Pr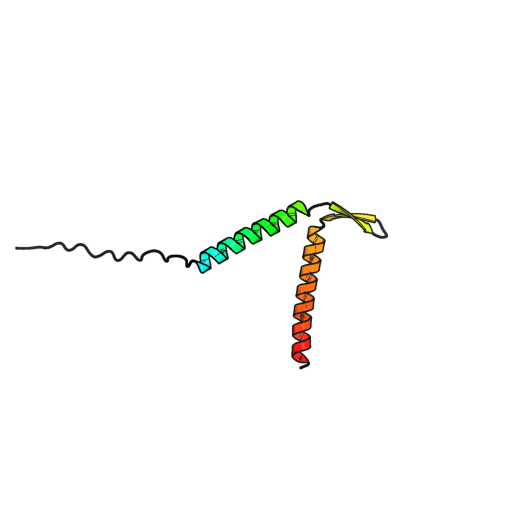otein AF-A0A538LTB0-F1 (afdb_monomer_lite)

Foldseek 3Di:
DDDDPDDDDPPPPDPDDDDPVNVVVVVVVVVVVVVLVVVQVVQQFQDWDDDPVDTGTGGPNVVVVVVVVVVVVCVVVVVVVVVVVD

pLDDT: mean 73.28, std 12.67, range [46.12, 95.56]

Secondary structure (DSSP, 8-state):
-------------PPP---HHHHHHHHHHHHHHHHHHHHHHHT--EEEEEETTEEEEEEHHHHHHHHHHHHHHHHHHHHHHHTTT-

Sequence (86 aa):
MSASSQIPDQTQPKPPRRTRREQTRVLVMVILAILITLFAVLNVKQVKVNWIVGSGHAPLIIVIVVSLLVGVVLGHFAERRVGKRR

Radius of gyration: 28.31 Å; chains: 1; bounding box: 99×36×41 Å

Structure (mmCIF, N/CA/C/O backbone):
data_AF-A0A538LTB0-F1
#
_entry.id   AF-A0A538LTB0-F1
#
loop_
_atom_site.group_PDB
_atom_site.id
_atom_site.type_symbol
_atom_site.label_atom_id
_atom_site.label_alt_id
_atom_site.label_comp_id
_atom_site.label_asym_id
_atom_site.label_entity_id
_atom_site.label_seq_id
_atom_site.pdbx_PDB_ins_code
_atom_site.Cartn_x
_atom_site.Cartn_y
_atom_sit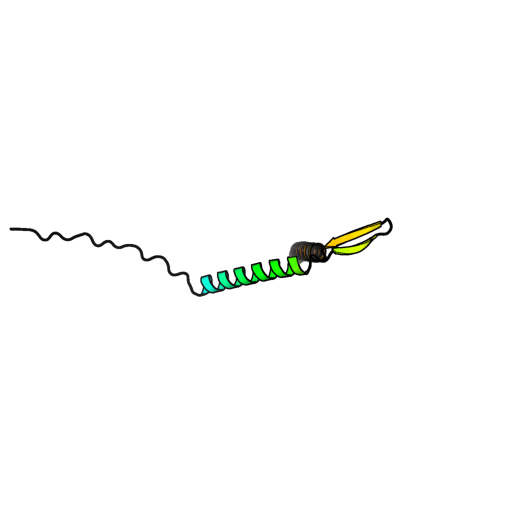e.Cartn_z
_atom_site.occupancy
_atom_site.B_iso_or_equiv
_atom_site.auth_seq_id
_atom_site.auth_comp_id
_atom_site.auth_asym_id
_atom_site.auth_atom_id
_atom_site.pdbx_PDB_model_num
ATOM 1 N N . MET A 1 1 ? -73.947 9.337 14.337 1.00 46.12 1 MET A N 1
ATOM 2 C CA . MET A 1 1 ? -73.364 8.341 13.412 1.00 46.12 1 MET A CA 1
ATOM 3 C C . MET A 1 1 ? -72.123 8.990 12.818 1.00 46.12 1 MET A C 1
ATOM 5 O O . MET A 1 1 ? -72.259 10.057 12.246 1.00 46.12 1 MET A O 1
ATOM 9 N N . SER A 1 2 ? -70.939 8.639 13.330 1.00 51.47 2 SER A N 1
ATOM 10 C CA . SER A 1 2 ? -69.980 7.709 12.689 1.00 51.47 2 SER A CA 1
ATOM 11 C C . SER A 1 2 ? -69.250 8.417 11.532 1.00 51.47 2 SER A C 1
ATOM 13 O O . SER A 1 2 ? -69.907 8.930 10.647 1.00 51.47 2 SER A O 1
ATOM 15 N N . ALA A 1 3 ? -67.929 8.506 11.439 1.00 53.62 3 ALA A N 1
ATOM 16 C CA . ALA A 1 3 ? -66.889 7.681 12.017 1.00 53.62 3 ALA A CA 1
ATOM 17 C C . ALA A 1 3 ? -65.561 8.455 12.025 1.00 53.62 3 ALA A C 1
ATOM 19 O O . ALA A 1 3 ? -65.242 9.187 11.090 1.00 53.62 3 ALA A O 1
ATOM 20 N N . SER A 1 4 ? -64.782 8.241 13.081 1.00 58.41 4 SER A N 1
ATOM 21 C CA . SER A 1 4 ? -63.376 8.610 13.172 1.00 58.41 4 SER A CA 1
ATOM 22 C C . SER A 1 4 ? -62.564 7.767 12.188 1.00 58.41 4 SER A C 1
ATOM 24 O O . SER A 1 4 ? -62.360 6.576 12.412 1.00 58.41 4 SER A O 1
ATOM 26 N N . SER A 1 5 ? -62.077 8.366 11.106 1.00 56.53 5 SER A N 1
ATOM 27 C CA . SER A 1 5 ? -61.072 7.749 10.238 1.00 56.53 5 SER A CA 1
ATOM 28 C C . SER A 1 5 ? -59.686 7.954 10.854 1.00 56.53 5 SER A C 1
ATOM 30 O O . SER A 1 5 ? -58.999 8.934 10.571 1.00 56.53 5 SER A O 1
ATOM 32 N N . GLN A 1 6 ? -59.305 7.036 11.746 1.00 61.47 6 GLN A N 1
ATOM 33 C CA . GLN A 1 6 ? -57.926 6.882 12.206 1.00 61.47 6 GLN A CA 1
ATOM 34 C C . GLN A 1 6 ? -57.068 6.395 11.032 1.00 61.47 6 GLN A C 1
ATOM 36 O O . GLN A 1 6 ? -57.279 5.304 10.505 1.00 61.47 6 GLN A O 1
ATOM 41 N N . ILE A 1 7 ? -56.118 7.225 10.606 1.00 68.19 7 ILE A N 1
ATOM 42 C CA . ILE A 1 7 ? -55.082 6.861 9.634 1.00 68.19 7 ILE A CA 1
ATOM 43 C C . ILE A 1 7 ? -54.010 6.053 10.391 1.00 68.19 7 ILE A C 1
ATOM 45 O O . ILE A 1 7 ? -53.635 6.475 11.488 1.00 68.19 7 ILE A O 1
ATOM 49 N N . PRO A 1 8 ? -53.519 4.912 9.865 1.00 59.91 8 PRO A N 1
ATOM 50 C CA . PRO A 1 8 ? -52.577 4.061 10.583 1.00 59.91 8 PRO A CA 1
ATOM 51 C C . PRO A 1 8 ? -51.251 4.783 10.826 1.00 59.91 8 PRO A C 1
ATOM 53 O O . PRO A 1 8 ? -50.674 5.369 9.907 1.00 59.91 8 PRO A O 1
ATOM 56 N N . ASP A 1 9 ? -50.777 4.693 12.065 1.00 63.28 9 ASP A N 1
ATOM 57 C CA . ASP A 1 9 ? -49.466 5.136 12.525 1.00 63.28 9 ASP A CA 1
ATOM 58 C C . ASP A 1 9 ? -48.364 4.465 11.688 1.00 63.28 9 ASP A C 1
ATOM 60 O O . ASP A 1 9 ? -48.013 3.296 11.884 1.00 63.28 9 ASP A O 1
ATOM 64 N N . GLN A 1 10 ? -47.853 5.191 10.689 1.00 62.97 10 GLN A N 1
ATOM 65 C CA . GLN A 1 10 ? -46.673 4.786 9.938 1.00 62.97 10 GLN A CA 1
ATOM 66 C C . GLN A 1 10 ? -45.457 4.901 10.856 1.00 62.97 10 GLN A C 1
ATOM 68 O O . GLN A 1 10 ? -44.733 5.897 10.856 1.00 62.97 10 GLN A O 1
ATOM 73 N N . THR A 1 11 ? -45.206 3.835 11.605 1.00 63.56 11 THR A N 1
ATOM 74 C CA . THR A 1 11 ? -43.948 3.578 12.302 1.00 63.56 11 THR A CA 1
ATOM 75 C C . THR A 1 11 ? -42.849 3.315 11.273 1.00 63.56 11 THR A C 1
ATOM 77 O O . THR A 1 11 ? -42.382 2.197 11.075 1.00 63.56 11 THR A O 1
ATOM 80 N N . GLN A 1 12 ? -42.431 4.365 10.563 1.00 66.12 12 GLN A N 1
ATOM 81 C CA . GLN A 1 12 ? -41.270 4.287 9.689 1.00 66.12 12 GLN A CA 1
ATOM 82 C C . GLN A 1 12 ? -40.013 4.065 10.546 1.00 66.12 12 GLN A C 1
ATOM 84 O O . GLN A 1 12 ? -39.720 4.881 11.429 1.00 66.12 12 GLN A O 1
ATOM 89 N N . PRO A 1 13 ? -39.244 2.983 10.316 1.00 64.69 13 PRO A N 1
ATOM 90 C CA . PRO A 1 13 ? -38.026 2.734 11.067 1.00 64.69 13 PRO A CA 1
ATOM 91 C C . PRO A 1 13 ? -36.991 3.806 10.712 1.00 64.69 13 PRO A C 1
ATOM 93 O O . PRO A 1 13 ? -36.540 3.932 9.574 1.00 64.69 13 PRO A O 1
ATOM 96 N N . LYS A 1 14 ? -36.624 4.612 11.710 1.00 70.06 14 LYS A N 1
ATOM 97 C CA . LYS A 1 14 ? -35.620 5.672 11.578 1.00 70.06 14 LYS A CA 1
ATOM 98 C C . LYS A 1 14 ? -34.278 5.039 11.173 1.00 70.06 14 LYS A C 1
ATOM 100 O O . LYS A 1 14 ? -33.863 4.080 11.828 1.00 70.06 14 LYS A O 1
ATOM 105 N N . PRO A 1 15 ? -33.581 5.547 10.138 1.00 70.56 15 PRO A N 1
ATOM 106 C CA . PRO A 1 15 ? -32.356 4.923 9.658 1.00 70.56 15 PRO A CA 1
ATOM 107 C C . PRO A 1 15 ? -31.308 4.861 10.779 1.00 70.56 15 PRO A C 1
ATOM 109 O O . PRO A 1 15 ? -31.175 5.822 11.552 1.00 70.56 15 PRO A O 1
ATOM 112 N N . PRO A 1 16 ? -30.567 3.744 10.891 1.00 72.00 16 PRO A N 1
ATOM 113 C CA . PRO A 1 16 ? -29.610 3.548 11.965 1.00 72.00 16 PRO A CA 1
ATOM 114 C C . PRO A 1 16 ? -28.540 4.640 11.906 1.00 72.00 16 PRO A C 1
ATOM 116 O O . PRO A 1 16 ? -27.863 4.840 10.895 1.00 72.00 16 PRO A O 1
ATOM 119 N N . ARG A 1 17 ? -28.386 5.376 13.009 1.00 75.50 17 ARG A N 1
ATOM 120 C CA . ARG A 1 17 ? -27.312 6.359 13.155 1.00 75.50 17 ARG A CA 1
ATOM 121 C C . ARG A 1 17 ? -25.992 5.601 13.268 1.00 75.50 17 ARG A C 1
ATOM 123 O O . ARG A 1 17 ? -25.762 4.946 14.282 1.00 75.50 17 ARG A O 1
ATOM 130 N N . ARG A 1 18 ? -25.125 5.711 12.253 1.00 74.06 18 ARG A N 1
ATOM 131 C CA . ARG A 1 18 ? -23.741 5.213 12.337 1.00 74.06 18 ARG A CA 1
ATOM 132 C C . ARG A 1 18 ? -23.100 5.740 13.612 1.00 74.06 18 ARG A C 1
ATOM 134 O O . ARG A 1 18 ? -23.154 6.940 13.895 1.00 74.06 18 ARG A O 1
ATOM 141 N N . THR A 1 19 ? -22.517 4.842 14.393 1.00 80.56 19 THR A N 1
ATOM 142 C CA . THR A 1 19 ? -21.919 5.224 15.673 1.00 80.56 19 THR A CA 1
ATOM 143 C C . THR A 1 19 ? -20.683 6.089 15.414 1.00 80.56 19 THR A C 1
ATOM 145 O O . THR A 1 19 ? -20.003 5.922 14.398 1.00 80.56 19 THR A O 1
ATOM 148 N N . ARG A 1 20 ? -20.333 7.007 16.331 1.00 83.25 20 ARG A N 1
ATOM 149 C CA . ARG A 1 20 ? -19.105 7.823 16.194 1.00 83.25 20 ARG A CA 1
ATOM 150 C C . ARG A 1 20 ? -17.871 6.958 15.906 1.00 83.25 20 ARG A C 1
ATOM 152 O O . ARG A 1 20 ? -17.032 7.352 15.109 1.00 83.25 20 ARG A O 1
ATOM 159 N N . ARG A 1 21 ? -17.799 5.756 16.493 1.00 81.44 21 ARG A N 1
ATOM 160 C CA . ARG A 1 21 ? -16.705 4.792 16.287 1.00 81.44 21 ARG A CA 1
ATOM 161 C C . ARG A 1 21 ? -16.613 4.294 14.843 1.00 81.44 21 ARG A C 1
ATOM 163 O O . ARG A 1 21 ? -15.510 4.168 14.319 1.00 81.44 21 ARG A O 1
ATOM 170 N N . GLU A 1 22 ? -17.746 4.034 14.195 1.00 84.44 22 GLU A N 1
ATOM 171 C CA . GLU A 1 22 ? -17.781 3.640 12.781 1.00 84.44 22 GLU A CA 1
ATOM 172 C C . GLU A 1 22 ? -17.344 4.789 11.875 1.00 84.44 22 GLU A C 1
ATOM 174 O O . GLU A 1 22 ? -16.549 4.578 10.964 1.00 84.44 22 GLU A O 1
ATOM 179 N N . GLN A 1 23 ? -17.798 6.012 12.158 1.00 87.12 23 GLN A N 1
ATOM 180 C CA . GLN A 1 23 ? -17.384 7.198 11.406 1.00 87.12 23 GLN A CA 1
ATOM 181 C C . GLN A 1 23 ? -15.877 7.447 11.532 1.00 87.12 23 GLN A C 1
ATOM 183 O O . GLN A 1 23 ? -15.211 7.673 10.524 1.00 87.12 23 GLN A O 1
ATOM 188 N N . THR A 1 24 ? -15.317 7.325 12.741 1.00 89.75 24 THR A N 1
ATOM 189 C CA . THR A 1 24 ? -13.868 7.428 12.960 1.00 89.75 24 THR A CA 1
ATOM 190 C C . THR A 1 24 ? -13.112 6.333 12.211 1.00 89.75 24 THR A C 1
ATOM 192 O O . THR A 1 24 ? -12.116 6.624 11.558 1.00 89.75 24 THR A O 1
ATOM 195 N N . ARG A 1 25 ? -13.588 5.082 12.247 1.00 89.56 25 ARG A N 1
ATOM 196 C CA . ARG A 1 25 ? -12.947 3.968 11.531 1.00 89.56 25 ARG A CA 1
ATOM 197 C C . ARG A 1 25 ? -12.925 4.201 10.020 1.00 89.56 25 ARG A C 1
ATOM 199 O O . ARG A 1 25 ? -11.892 3.987 9.393 1.00 89.56 25 ARG A O 1
ATOM 206 N N . VAL A 1 26 ? -14.042 4.650 9.448 1.00 92.25 26 VAL A N 1
ATOM 207 C CA . VAL A 1 26 ? -14.133 4.974 8.017 1.00 92.25 26 VAL A CA 1
ATOM 208 C C . VAL A 1 26 ? -13.187 6.118 7.665 1.00 92.25 26 VAL A C 1
ATOM 210 O O . VAL A 1 26 ? -12.437 6.003 6.702 1.00 92.25 26 VAL A O 1
ATOM 213 N N . LEU A 1 27 ? -13.154 7.183 8.470 1.00 93.19 27 LEU A N 1
ATOM 214 C CA . LEU A 1 27 ? -12.249 8.310 8.253 1.00 93.19 27 LEU A CA 1
ATOM 215 C C . LEU A 1 27 ? -10.776 7.874 8.262 1.00 93.19 27 LEU A C 1
ATOM 217 O O . LEU A 1 27 ? -10.025 8.234 7.360 1.00 93.19 27 LEU A O 1
ATOM 221 N N . VAL A 1 28 ? -10.376 7.053 9.238 1.00 92.69 28 VAL A N 1
ATOM 222 C CA . VAL A 1 28 ? -9.010 6.514 9.329 1.00 92.69 28 VAL A CA 1
ATOM 223 C C . VAL A 1 28 ? -8.657 5.684 8.093 1.00 92.69 28 VAL A C 1
ATOM 225 O O . VAL A 1 28 ? -7.578 5.861 7.534 1.00 92.69 28 VAL A O 1
ATOM 228 N N . MET A 1 29 ? -9.563 4.818 7.630 1.00 91.50 29 MET A N 1
ATOM 229 C CA . MET A 1 29 ? -9.350 4.001 6.428 1.00 91.50 29 MET A CA 1
ATOM 230 C C . MET A 1 29 ? -9.181 4.857 5.168 1.00 91.50 29 MET A C 1
ATOM 232 O O . MET A 1 29 ? -8.300 4.585 4.357 1.00 91.50 29 MET A O 1
ATOM 236 N N . VAL A 1 30 ? -9.992 5.908 5.016 1.00 95.56 30 VAL A N 1
ATOM 237 C CA . VAL A 1 30 ? -9.902 6.833 3.876 1.00 95.56 30 VAL A CA 1
ATOM 238 C C . VAL A 1 30 ? -8.569 7.577 3.884 1.00 95.56 30 VAL A C 1
ATOM 240 O O . VAL A 1 30 ? -7.886 7.614 2.862 1.00 95.56 30 VAL A O 1
ATOM 243 N N . ILE A 1 31 ? -8.157 8.114 5.036 1.00 90.88 31 ILE A N 1
ATOM 244 C CA . ILE A 1 31 ? -6.858 8.786 5.182 1.00 90.88 31 ILE A CA 1
ATOM 245 C C . ILE A 1 31 ? -5.722 7.818 4.836 1.00 90.88 31 ILE A C 1
ATOM 247 O O . ILE A 1 31 ? -4.837 8.161 4.056 1.00 90.88 31 ILE A O 1
ATOM 251 N N . LEU A 1 32 ? -5.769 6.591 5.358 1.00 84.94 32 LEU A N 1
ATOM 252 C CA . LEU A 1 32 ? -4.755 5.575 5.092 1.00 84.94 32 LEU A CA 1
ATOM 253 C C . LEU A 1 32 ? -4.661 5.231 3.598 1.00 84.94 32 LEU A C 1
ATOM 255 O O . LEU A 1 32 ? -3.560 5.161 3.058 1.00 84.94 32 LEU A O 1
ATOM 259 N N . ALA A 1 33 ? -5.795 5.067 2.914 1.00 86.94 33 ALA A N 1
ATOM 260 C CA . ALA A 1 33 ? -5.826 4.784 1.481 1.00 86.94 33 ALA A CA 1
ATOM 261 C C . ALA A 1 33 ? -5.200 5.920 0.651 1.00 86.94 33 ALA A C 1
ATOM 263 O O . ALA A 1 33 ? -4.425 5.657 -0.274 1.00 86.94 33 ALA A O 1
ATOM 264 N N . ILE A 1 34 ? -5.482 7.178 1.009 1.00 86.50 34 ILE A N 1
ATOM 265 C CA . ILE A 1 34 ? -4.876 8.355 0.369 1.00 86.50 34 ILE A CA 1
ATOM 266 C C . ILE A 1 34 ? -3.361 8.351 0.588 1.00 86.50 34 ILE A C 1
ATOM 268 O O . ILE A 1 34 ? -2.609 8.514 -0.370 1.00 86.50 34 ILE A O 1
ATOM 272 N N . LEU A 1 35 ? -2.905 8.112 1.822 1.00 79.88 35 LEU A N 1
ATOM 273 C CA . LEU A 1 35 ? -1.480 8.065 2.154 1.00 79.88 35 LEU A CA 1
ATOM 274 C C . LEU A 1 35 ? -0.747 6.961 1.388 1.00 79.88 35 LEU A C 1
ATOM 276 O O . LEU A 1 35 ? 0.315 7.223 0.832 1.00 79.88 35 LEU A O 1
ATOM 280 N N . ILE A 1 36 ? -1.320 5.757 1.308 1.00 79.50 36 ILE A N 1
ATOM 281 C CA . ILE A 1 36 ? -0.753 4.641 0.537 1.00 79.50 36 ILE A CA 1
ATOM 282 C C . ILE A 1 36 ? -0.651 5.012 -0.943 1.00 79.50 36 ILE A C 1
ATOM 284 O O . ILE A 1 36 ? 0.395 4.807 -1.555 1.00 79.50 36 ILE A O 1
ATOM 288 N N . THR A 1 37 ? -1.710 5.591 -1.512 1.00 80.56 37 THR A N 1
ATOM 289 C CA . THR A 1 37 ? -1.737 6.001 -2.924 1.00 80.56 37 THR A CA 1
ATOM 290 C C . THR A 1 37 ? -0.684 7.070 -3.210 1.00 80.56 37 THR A C 1
ATOM 292 O O . THR A 1 37 ? 0.079 6.954 -4.167 1.00 80.56 37 THR A O 1
ATOM 295 N N . LEU A 1 38 ? -0.596 8.089 -2.354 1.00 74.12 38 LEU A N 1
ATOM 296 C CA . LEU A 1 38 ? 0.368 9.174 -2.497 1.00 74.12 38 LEU A CA 1
ATOM 297 C C . LEU A 1 38 ? 1.802 8.660 -2.336 1.00 74.12 38 LEU A C 1
ATOM 299 O O . LEU A 1 38 ? 2.667 8.976 -3.149 1.00 74.12 38 LEU A O 1
ATOM 303 N N . PHE A 1 39 ? 2.045 7.816 -1.333 1.00 70.94 39 PHE A N 1
ATOM 304 C CA . PHE A 1 39 ? 3.332 7.165 -1.122 1.00 70.94 39 PHE A CA 1
ATOM 305 C C . PHE A 1 39 ? 3.728 6.320 -2.331 1.00 70.94 39 PHE A C 1
ATOM 307 O O . PHE A 1 39 ? 4.874 6.402 -2.767 1.00 70.94 39 PHE A O 1
ATOM 314 N N . ALA A 1 40 ? 2.791 5.566 -2.910 1.00 72.94 40 ALA A N 1
ATOM 315 C CA . ALA A 1 40 ? 3.044 4.796 -4.114 1.00 72.94 40 ALA A CA 1
ATOM 316 C C . ALA A 1 40 ? 3.483 5.710 -5.258 1.00 72.94 40 ALA A C 1
ATOM 318 O O . ALA A 1 40 ? 4.605 5.550 -5.725 1.00 72.94 40 ALA A O 1
ATOM 319 N N . VAL A 1 41 ? 2.668 6.706 -5.631 1.00 73.62 41 VAL A N 1
ATOM 320 C CA . VAL A 1 41 ? 2.939 7.638 -6.744 1.00 73.62 41 VAL A CA 1
ATOM 321 C C . VAL A 1 41 ? 4.259 8.390 -6.557 1.00 73.62 41 VAL A C 1
ATOM 323 O O . VAL A 1 41 ? 5.085 8.417 -7.468 1.00 73.62 41 VAL A O 1
ATOM 326 N N . LEU A 1 42 ? 4.503 8.956 -5.371 1.00 64.75 42 LEU A N 1
ATOM 327 C CA . LEU A 1 42 ? 5.725 9.716 -5.079 1.00 64.75 42 LEU A CA 1
ATOM 328 C C . LEU A 1 42 ? 6.989 8.843 -5.088 1.00 64.75 42 LEU A C 1
ATOM 330 O O . LEU A 1 42 ? 8.081 9.342 -5.373 1.00 64.75 42 LEU A O 1
ATOM 334 N N . ASN A 1 43 ? 6.843 7.544 -4.812 1.00 68.56 43 ASN A N 1
ATOM 335 C CA . ASN A 1 43 ? 7.921 6.558 -4.839 1.00 68.56 43 ASN A CA 1
ATOM 336 C C . ASN A 1 43 ? 7.904 5.670 -6.103 1.00 68.56 43 ASN A C 1
ATOM 338 O O . ASN A 1 43 ? 8.663 4.700 -6.165 1.00 68.56 43 ASN A O 1
ATOM 342 N N . VAL A 1 44 ? 7.157 6.033 -7.162 1.00 67.50 44 VAL A N 1
ATOM 343 C CA . VAL A 1 44 ? 7.315 5.467 -8.529 1.00 67.50 44 VAL A CA 1
ATOM 344 C C . VAL A 1 44 ? 8.570 6.033 -9.220 1.00 67.50 44 VAL A C 1
ATOM 346 O O . VAL A 1 44 ? 8.678 6.111 -10.440 1.00 67.50 44 VAL A O 1
ATOM 349 N N . LYS A 1 45 ? 9.587 6.439 -8.458 1.00 62.25 45 LYS A N 1
ATOM 350 C CA . LYS A 1 45 ? 10.865 6.825 -9.052 1.00 62.25 45 LYS A CA 1
ATOM 351 C C . LYS A 1 45 ? 11.552 5.562 -9.561 1.00 62.25 45 LYS A C 1
ATOM 353 O O . LYS A 1 45 ? 11.808 4.634 -8.796 1.00 62.25 45 LYS A O 1
ATOM 358 N N . GLN A 1 46 ? 11.805 5.544 -10.865 1.00 58.00 46 GLN A N 1
ATOM 359 C CA . GLN A 1 46 ? 12.584 4.531 -11.566 1.00 58.00 46 GLN A CA 1
ATOM 360 C C . GLN A 1 46 ? 14.027 4.579 -11.044 1.00 58.00 46 GLN A C 1
ATOM 362 O O . GLN A 1 46 ? 14.796 5.462 -11.424 1.00 58.00 46 GLN A O 1
ATOM 367 N N . VAL A 1 47 ? 14.390 3.674 -10.135 1.00 58.31 47 VAL A N 1
ATOM 368 C CA . VAL A 1 47 ? 15.764 3.573 -9.628 1.00 58.31 47 VAL A CA 1
ATOM 369 C C . VAL A 1 47 ? 16.534 2.619 -10.535 1.00 58.31 47 VAL A C 1
ATOM 371 O O . VAL A 1 47 ? 16.067 1.516 -10.823 1.00 58.31 47 VAL A O 1
ATOM 374 N N . LYS A 1 48 ? 17.713 3.049 -11.001 1.00 55.66 48 LYS A N 1
ATOM 375 C CA . LYS A 1 48 ? 18.647 2.186 -11.734 1.00 55.66 48 LYS A CA 1
ATOM 376 C C . LYS A 1 48 ? 19.167 1.104 -10.797 1.00 55.66 48 LYS A C 1
ATOM 378 O O . LYS A 1 48 ? 19.867 1.404 -9.834 1.00 55.66 48 LYS A O 1
ATOM 383 N N . VAL A 1 49 ? 18.851 -0.146 -11.101 1.00 55.47 49 VAL A N 1
ATOM 384 C CA . VAL A 1 49 ? 19.432 -1.317 -10.454 1.00 55.47 49 VAL A CA 1
ATOM 385 C C . VAL A 1 49 ? 20.476 -1.891 -11.400 1.00 55.47 49 VAL A C 1
ATOM 387 O O . VAL A 1 49 ? 20.157 -2.288 -12.524 1.00 55.47 49 VAL A O 1
ATOM 390 N N . ASN A 1 50 ? 21.727 -1.908 -10.948 1.00 56.00 50 ASN A N 1
ATOM 391 C CA . ASN A 1 50 ? 22.834 -2.503 -11.685 1.00 56.00 50 ASN A CA 1
ATOM 392 C C . ASN A 1 50 ? 22.927 -3.984 -11.317 1.00 56.00 50 ASN A C 1
ATOM 394 O O . ASN A 1 50 ? 23.202 -4.331 -10.170 1.00 56.00 50 ASN A O 1
ATOM 398 N N . TRP A 1 51 ? 22.691 -4.843 -12.299 1.00 64.56 51 TRP A N 1
ATOM 399 C CA . TRP A 1 51 ? 22.888 -6.282 -12.222 1.00 64.56 51 TRP A CA 1
ATOM 400 C C . TRP A 1 51 ? 24.199 -6.646 -12.924 1.00 64.56 51 TRP A C 1
ATOM 402 O O . TRP A 1 51 ? 24.669 -5.931 -13.806 1.00 64.56 51 TRP A O 1
ATOM 412 N N . ILE A 1 52 ? 24.768 -7.798 -12.576 1.00 67.19 52 ILE A N 1
ATOM 413 C CA . ILE A 1 52 ? 26.032 -8.308 -13.139 1.00 67.19 52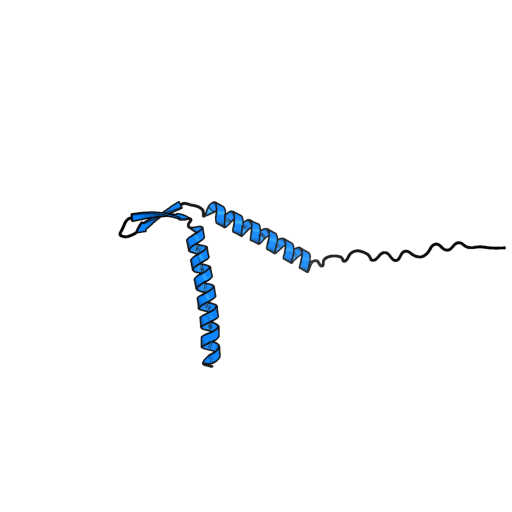 ILE A CA 1
ATOM 414 C C . ILE A 1 52 ? 26.001 -8.492 -14.673 1.00 67.19 52 ILE A C 1
ATOM 416 O O . ILE A 1 52 ? 27.056 -8.543 -15.295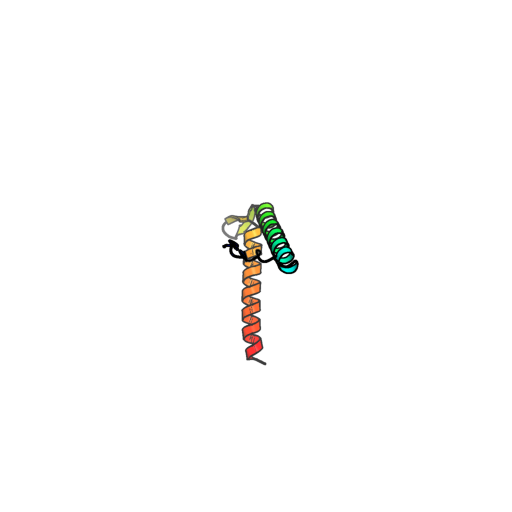 1.00 67.19 52 ILE A O 1
ATOM 420 N N . VAL A 1 53 ? 24.816 -8.527 -15.298 1.00 74.94 53 VAL A N 1
ATOM 421 C CA . VAL A 1 53 ? 24.638 -8.705 -16.756 1.00 74.94 53 VAL A CA 1
ATOM 422 C C . VAL A 1 53 ? 23.788 -7.585 -17.398 1.00 74.94 53 VAL A C 1
ATOM 424 O O . VAL A 1 53 ? 23.391 -7.688 -18.553 1.00 74.94 53 VAL A O 1
ATOM 427 N N . GLY A 1 54 ? 23.480 -6.492 -16.686 1.00 59.81 54 GLY A N 1
ATOM 428 C CA . GLY A 1 54 ? 22.687 -5.392 -17.257 1.00 59.81 54 GLY A CA 1
ATOM 429 C C . GLY A 1 54 ? 22.163 -4.385 -16.234 1.00 59.81 54 GLY A C 1
ATOM 430 O O . GLY A 1 54 ? 22.247 -4.605 -15.032 1.00 59.81 54 GLY A O 1
ATOM 431 N N . SER A 1 55 ? 21.595 -3.269 -16.698 1.00 64.44 55 SER A N 1
ATOM 432 C CA . SER A 1 55 ? 20.939 -2.286 -15.822 1.00 64.44 55 SER A CA 1
ATOM 433 C C . SER A 1 55 ? 19.444 -2.207 -16.125 1.00 64.44 55 SER A C 1
ATOM 435 O O . SER A 1 55 ? 19.036 -2.087 -17.279 1.00 64.44 55 SER A O 1
ATOM 437 N N . GLY A 1 56 ? 18.621 -2.314 -15.083 1.00 62.41 56 GLY A N 1
ATOM 438 C CA . GLY A 1 56 ? 17.161 -2.259 -15.167 1.00 62.41 56 GLY A CA 1
ATOM 439 C C . GLY A 1 56 ? 16.626 -1.123 -14.308 1.00 62.41 56 GLY A C 1
ATOM 440 O O . GLY A 1 56 ? 17.196 -0.819 -13.264 1.00 62.41 56 GLY A O 1
ATOM 441 N N . HIS A 1 57 ? 15.548 -0.475 -14.740 1.00 60.56 57 HIS A N 1
ATOM 442 C CA . HIS A 1 57 ? 14.890 0.557 -13.944 1.00 60.56 57 HIS A CA 1
ATOM 443 C C . HIS A 1 57 ? 13.673 -0.074 -13.272 1.00 60.56 57 HIS A C 1
ATOM 445 O O . HIS A 1 57 ? 12.795 -0.598 -13.960 1.00 60.56 57 HIS A O 1
ATOM 451 N N . ALA A 1 58 ? 13.662 -0.081 -11.939 1.00 62.84 58 ALA A N 1
ATOM 452 C CA . ALA A 1 58 ? 12.552 -0.605 -11.155 1.00 62.84 58 ALA A CA 1
ATOM 453 C C . ALA A 1 58 ? 12.030 0.476 -10.189 1.00 62.84 58 ALA A C 1
ATOM 455 O O . ALA A 1 58 ? 12.832 1.170 -9.555 1.00 62.84 58 ALA A O 1
ATOM 456 N N . PRO A 1 59 ? 10.703 0.634 -10.043 1.00 66.69 59 PRO A N 1
ATOM 457 C CA . PRO A 1 59 ? 10.118 1.555 -9.073 1.00 66.69 59 PRO A CA 1
ATOM 458 C C . PRO A 1 59 ? 10.428 1.142 -7.625 1.00 66.69 59 PRO A C 1
ATOM 460 O O . PRO A 1 59 ? 10.162 0.004 -7.232 1.00 66.69 59 PRO A O 1
ATOM 463 N N . LEU A 1 60 ? 10.914 2.079 -6.800 1.00 69.94 60 LEU A N 1
ATOM 464 C CA . LEU A 1 60 ? 11.273 1.836 -5.390 1.00 69.94 60 LEU A CA 1
ATOM 465 C C . LEU A 1 60 ? 10.108 1.273 -4.550 1.00 69.94 60 LEU A C 1
ATOM 467 O O . LEU A 1 60 ? 10.317 0.431 -3.676 1.00 69.94 60 LEU A O 1
ATOM 471 N N . ILE A 1 61 ? 8.872 1.691 -4.841 1.00 70.81 61 ILE A N 1
ATOM 472 C CA . ILE A 1 61 ? 7.667 1.202 -4.156 1.00 70.81 61 ILE A CA 1
ATOM 473 C C . ILE A 1 61 ? 7.491 -0.321 -4.252 1.00 70.81 61 ILE A C 1
ATOM 475 O O . ILE A 1 61 ? 7.095 -0.952 -3.273 1.00 70.81 61 ILE A O 1
ATOM 479 N N . ILE A 1 62 ? 7.828 -0.931 -5.394 1.00 69.62 62 ILE A N 1
ATOM 480 C CA . ILE A 1 62 ? 7.669 -2.378 -5.599 1.00 69.62 62 ILE A CA 1
ATOM 481 C C . ILE A 1 62 ? 8.594 -3.140 -4.645 1.00 69.62 62 ILE A C 1
ATOM 483 O O . ILE A 1 62 ? 8.175 -4.114 -4.022 1.00 69.62 62 ILE A O 1
ATOM 487 N N . VAL A 1 63 ? 9.822 -2.651 -4.455 1.00 68.94 63 VAL A N 1
ATOM 488 C CA . VAL A 1 63 ? 10.811 -3.252 -3.548 1.00 68.94 63 VAL A CA 1
ATOM 489 C C . VAL A 1 63 ? 10.330 -3.208 -2.097 1.00 68.94 63 VAL A C 1
ATOM 491 O O . VAL A 1 63 ? 10.425 -4.209 -1.384 1.00 68.94 63 VAL A O 1
ATOM 494 N N . ILE A 1 64 ? 9.775 -2.072 -1.666 1.00 79.56 64 ILE A N 1
ATOM 495 C CA . ILE A 1 64 ? 9.259 -1.898 -0.301 1.00 79.56 64 ILE A CA 1
ATOM 496 C C . ILE A 1 64 ? 8.073 -2.835 -0.048 1.00 79.56 64 ILE A C 1
ATOM 498 O O . ILE A 1 64 ? 8.050 -3.529 0.967 1.00 79.56 64 ILE A O 1
ATOM 502 N N . VAL A 1 65 ? 7.110 -2.894 -0.975 1.00 80.00 65 VAL A N 1
ATOM 503 C CA . VAL A 1 65 ? 5.920 -3.750 -0.838 1.00 80.00 65 VAL A CA 1
ATOM 504 C C . VAL A 1 65 ? 6.311 -5.225 -0.778 1.00 80.00 65 VAL A C 1
ATOM 506 O O . VAL A 1 65 ? 5.849 -5.938 0.111 1.00 80.00 65 VAL A O 1
ATOM 509 N N . VAL A 1 66 ? 7.198 -5.681 -1.668 1.00 76.56 66 VAL A N 1
ATOM 510 C CA . VAL A 1 66 ? 7.683 -7.069 -1.665 1.00 76.56 66 VAL A CA 1
ATOM 511 C C . VAL A 1 66 ? 8.423 -7.389 -0.366 1.00 76.56 66 VAL A C 1
ATOM 513 O O . VAL A 1 66 ? 8.160 -8.425 0.239 1.00 76.56 66 VAL A O 1
ATOM 516 N N . SER A 1 67 ? 9.293 -6.495 0.111 1.00 78.38 67 SER A N 1
ATOM 517 C CA . SER A 1 67 ? 10.045 -6.708 1.356 1.00 78.38 67 SER A CA 1
ATOM 518 C C . SER A 1 67 ? 9.127 -6.803 2.576 1.00 78.38 67 SER A C 1
ATOM 520 O O . SER A 1 67 ? 9.291 -7.701 3.403 1.00 78.38 67 SER A O 1
ATOM 522 N N . LEU A 1 68 ? 8.127 -5.920 2.673 1.00 87.56 68 LEU A N 1
ATOM 523 C CA . LEU A 1 68 ? 7.123 -5.971 3.737 1.00 87.56 68 LEU A CA 1
ATOM 524 C C . LEU A 1 68 ? 6.321 -7.271 3.688 1.00 87.56 68 LEU A C 1
ATOM 526 O O . LEU A 1 68 ? 6.131 -7.914 4.717 1.00 87.56 68 LEU A O 1
ATOM 530 N N . LEU A 1 69 ? 5.881 -7.680 2.497 1.00 85.50 69 LEU A N 1
ATOM 531 C CA . LEU A 1 69 ? 5.102 -8.900 2.311 1.00 85.50 69 LEU A CA 1
ATOM 532 C C . LEU A 1 69 ? 5.915 -10.136 2.718 1.00 85.50 69 LEU A C 1
ATOM 534 O O . LEU A 1 69 ? 5.419 -10.973 3.471 1.00 85.50 69 LEU A O 1
ATOM 538 N N . VAL A 1 70 ? 7.184 -10.212 2.309 1.00 86.88 70 VA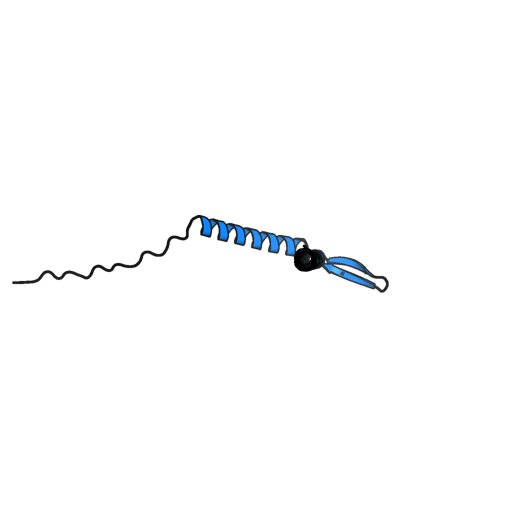L A N 1
ATOM 539 C CA . VAL A 1 70 ? 8.114 -11.266 2.742 1.00 86.88 70 VAL A CA 1
ATOM 540 C C . VAL A 1 70 ? 8.292 -11.251 4.261 1.00 86.88 70 VAL A C 1
ATOM 542 O O . VAL A 1 70 ? 8.187 -12.303 4.888 1.00 86.88 70 VAL A O 1
ATOM 545 N N . GLY A 1 71 ? 8.500 -10.081 4.869 1.00 89.50 71 GLY A N 1
ATOM 546 C CA . GLY A 1 71 ? 8.624 -9.939 6.322 1.00 89.50 71 GLY A CA 1
ATOM 547 C C . GLY A 1 71 ? 7.396 -10.453 7.079 1.00 89.50 71 GLY A C 1
ATOM 548 O O . GLY A 1 71 ? 7.540 -11.229 8.022 1.00 89.50 71 GLY A O 1
ATOM 549 N N . VAL A 1 72 ? 6.187 -10.095 6.633 1.00 91.88 72 VAL A N 1
ATOM 550 C CA . VAL A 1 72 ? 4.922 -10.566 7.227 1.00 91.88 72 VAL A CA 1
ATOM 551 C C . VAL A 1 72 ? 4.771 -12.077 7.084 1.00 91.88 72 VAL A C 1
ATOM 553 O O . VAL A 1 72 ? 4.430 -12.755 8.053 1.00 91.88 72 VAL A O 1
ATOM 556 N N . VAL A 1 73 ? 5.051 -12.624 5.898 1.00 92.06 73 VAL A N 1
ATOM 557 C CA . VAL A 1 73 ? 4.983 -14.070 5.655 1.00 92.06 73 VAL A CA 1
ATOM 558 C C . VAL A 1 73 ? 5.966 -14.799 6.569 1.00 92.06 73 VAL A C 1
ATOM 560 O O . VAL A 1 73 ? 5.565 -15.708 7.294 1.00 92.06 73 VAL A O 1
ATOM 563 N N . LEU A 1 74 ? 7.232 -14.382 6.597 1.00 90.19 74 LEU A N 1
ATOM 564 C CA . LEU A 1 74 ? 8.251 -15.002 7.442 1.00 90.19 74 LEU A CA 1
ATOM 565 C C . LEU A 1 74 ? 7.902 -14.902 8.927 1.00 90.19 74 LEU A C 1
ATOM 567 O O . LEU A 1 74 ? 8.001 -15.910 9.621 1.00 90.19 74 LEU A O 1
ATOM 571 N N . GLY A 1 75 ? 7.450 -13.739 9.402 1.00 90.19 75 GLY A N 1
ATOM 572 C CA . GLY A 1 75 ? 7.025 -13.542 10.789 1.00 90.19 75 GLY A CA 1
ATOM 573 C C . GLY A 1 75 ? 5.876 -14.472 11.175 1.00 90.19 75 GLY A C 1
ATOM 574 O O . GLY A 1 75 ? 5.971 -15.211 12.151 1.00 90.19 75 GLY A O 1
ATOM 575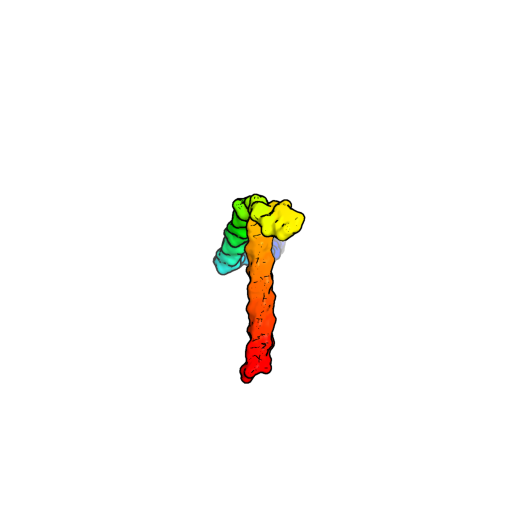 N N . HIS A 1 76 ? 4.841 -14.540 10.342 1.00 90.12 76 HIS A N 1
ATOM 576 C CA . HIS A 1 76 ? 3.693 -15.411 10.571 1.00 90.12 76 HIS A CA 1
ATOM 577 C C . HIS A 1 76 ? 4.065 -16.906 10.538 1.00 90.12 76 HIS A C 1
ATOM 579 O O . HIS A 1 76 ? 3.588 -17.696 11.356 1.00 90.12 76 HIS A O 1
ATOM 585 N N . PHE A 1 77 ? 4.947 -17.331 9.626 1.00 88.69 77 PHE A N 1
ATOM 586 C CA . PHE A 1 77 ? 5.452 -18.709 9.610 1.00 88.69 77 PHE A CA 1
ATOM 587 C C . PHE A 1 77 ? 6.392 -19.009 10.789 1.00 88.69 77 PHE A C 1
ATOM 589 O O . PHE A 1 77 ? 6.400 -20.140 11.281 1.00 88.69 77 PHE A O 1
ATOM 596 N N . ALA A 1 78 ? 7.173 -18.030 11.248 1.00 86.38 78 ALA A N 1
ATOM 597 C CA . ALA A 1 78 ? 8.040 -18.161 12.413 1.00 86.38 78 ALA A CA 1
ATOM 598 C C . ALA A 1 78 ? 7.217 -18.324 13.697 1.00 86.38 78 ALA A C 1
ATOM 600 O O . ALA A 1 78 ? 7.458 -19.274 14.441 1.00 86.38 78 ALA A O 1
ATOM 601 N N . GLU A 1 79 ? 6.188 -17.500 13.911 1.00 82.50 79 GLU A N 1
ATOM 602 C CA . GLU A 1 79 ? 5.250 -17.642 15.035 1.00 82.50 79 GLU A CA 1
ATOM 603 C C . GLU A 1 79 ? 4.580 -19.017 15.045 1.00 82.50 79 GLU A C 1
ATOM 605 O O . GLU A 1 79 ? 4.578 -19.705 16.069 1.00 82.50 79 GLU A O 1
ATOM 610 N N . ARG A 1 80 ? 4.106 -19.484 13.882 1.00 77.31 80 ARG A N 1
ATOM 611 C CA . ARG A 1 80 ? 3.513 -20.825 13.746 1.00 77.31 80 ARG A CA 1
ATOM 612 C C . ARG A 1 80 ? 4.484 -21.955 14.090 1.00 77.31 80 ARG A C 1
ATOM 614 O O . ARG A 1 80 ? 4.047 -23.006 14.554 1.00 77.31 80 ARG A O 1
ATOM 621 N N . ARG A 1 81 ? 5.790 -21.776 13.862 1.00 73.75 81 ARG A N 1
ATOM 622 C CA . ARG A 1 81 ? 6.811 -22.779 14.211 1.00 73.75 81 ARG A CA 1
ATOM 623 C C . ARG A 1 81 ? 7.264 -22.701 15.666 1.00 73.75 81 ARG A C 1
ATOM 625 O O . ARG A 1 81 ? 7.548 -23.747 16.243 1.00 73.75 81 ARG A O 1
ATOM 632 N N . VAL A 1 82 ? 7.327 -21.510 16.258 1.00 65.19 82 VAL A N 1
ATOM 633 C CA . VAL A 1 82 ? 7.729 -21.318 17.662 1.00 65.19 82 VAL A CA 1
ATOM 634 C C . VAL A 1 82 ? 6.630 -21.783 18.618 1.00 65.19 82 VAL A C 1
ATOM 636 O O . VAL A 1 82 ? 6.935 -22.466 19.591 1.00 65.19 82 VAL A O 1
ATOM 639 N N . GLY A 1 83 ? 5.356 -21.530 18.301 1.00 59.69 83 GLY A N 1
ATOM 640 C CA . GLY A 1 83 ? 4.223 -22.003 19.107 1.00 59.69 83 GLY A CA 1
ATOM 641 C C . GLY A 1 83 ? 4.045 -23.526 19.141 1.00 59.69 83 GLY A C 1
ATOM 642 O O . GLY A 1 83 ? 3.343 -24.028 20.003 1.00 59.69 83 GLY A O 1
ATOM 643 N N . LYS A 1 84 ? 4.689 -24.275 18.232 1.00 53.69 84 LYS A N 1
ATOM 644 C CA . LYS A 1 84 ? 4.690 -25.751 18.228 1.00 53.69 84 LYS A CA 1
ATOM 645 C C . LYS A 1 84 ? 5.884 -26.358 18.985 1.00 53.69 84 LYS A C 1
ATOM 647 O O . LYS A 1 84 ? 5.978 -27.576 19.091 1.00 53.69 84 LYS A O 1
ATOM 652 N N . ARG A 1 85 ? 6.827 -25.526 19.449 1.00 57.09 85 ARG A N 1
ATOM 653 C CA . ARG A 1 85 ? 8.034 -25.940 20.192 1.00 57.09 85 ARG A CA 1
ATOM 654 C C . ARG A 1 85 ? 8.025 -25.530 21.672 1.00 57.09 85 ARG A C 1
ATOM 656 O O . ARG A 1 85 ? 8.962 -25.897 22.376 1.00 57.09 85 ARG A O 1
ATOM 663 N N . ARG A 1 86 ? 7.030 -24.761 22.120 1.00 49.66 86 ARG A N 1
ATOM 664 C CA . ARG A 1 86 ? 6.710 -24.538 23.538 1.00 49.66 86 ARG A CA 1
ATOM 665 C C . ARG A 1 86 ? 5.512 -25.395 23.909 1.00 49.66 86 ARG A C 1
ATOM 667 O O . ARG A 1 86 ? 5.474 -25.819 25.079 1.00 49.66 86 ARG A O 1
#